Protein AF-A0A7J9RKH5-F1 (afdb_monomer_lite)

Secondary structure (DSSP, 8-state):
---HHHHHHH-SHHHH-SS-TTTT--HHHHHHHHHHHTGGGGTT-GGGHHHHHHHHTS-HHHHHHHHHHHHHHHHHHHTTPPPPHHHHHHHH-

Sequence (93 aa):
VSGTPYIKKMGDYCKDCSLHFKKSCPISDMYWNFLEENQAHFRGNHRMAMPMRTLAKRTQQAKDTAKEVTHYVRQMMTEGQTLDPKILESIKS

Foldseek 3Di:
DDALVVVVVPDDCCVPDPAHSPAQDLRNLLVLLVCVVCVVVCPPPPVCPVVSVVSVPDDPLSNVLSVVSNVVVVVCVVVVHDDDSVVSNVSVD

Radius of gyration: 13.91 Å; chains: 1; bounding box: 29×26×37 Å

Structure (mmCIF, N/CA/C/O backbone):
data_AF-A0A7J9RKH5-F1
#
_entry.id   AF-A0A7J9RKH5-F1
#
loop_
_atom_site.group_PDB
_atom_site.id
_atom_site.type_symbol
_atom_site.label_atom_id
_atom_site.label_alt_id
_atom_site.label_comp_id
_atom_site.label_asym_id
_atom_site.label_entity_id
_atom_site.label_seq_id
_atom_site.pdbx_PDB_ins_code
_atom_site.Cartn_x
_atom_site.Cartn_y
_atom_site.Cartn_z
_atom_site.occupancy
_atom_site.B_iso_or_equiv
_atom_site.auth_seq_id
_atom_site.auth_comp_id
_atom_site.auth_asym_id
_atom_site.auth_atom_id
_atom_site.pdbx_PDB_model_num
ATOM 1 N N . VAL A 1 1 ? -8.162 -4.567 -11.803 1.00 89.06 1 VAL A N 1
ATOM 2 C CA . VAL A 1 1 ? -7.642 -4.052 -10.513 1.00 89.06 1 VAL A CA 1
ATOM 3 C C . VAL A 1 1 ? -7.326 -2.568 -10.628 1.00 89.06 1 VAL A C 1
ATOM 5 O O . VAL A 1 1 ? -7.055 -2.108 -11.734 1.00 89.06 1 VAL A O 1
ATOM 8 N N . SER A 1 2 ? -7.365 -1.826 -9.523 1.00 93.81 2 SER A N 1
ATOM 9 C CA . SER A 1 2 ? -7.070 -0.388 -9.484 1.00 93.81 2 SER A CA 1
ATOM 10 C C . SER A 1 2 ? -6.370 -0.012 -8.180 1.00 93.81 2 SER A C 1
ATOM 12 O O . SER A 1 2 ? -6.593 -0.661 -7.164 1.00 93.81 2 SER A O 1
ATOM 14 N N . GLY A 1 3 ? -5.576 1.058 -8.195 1.00 95.00 3 GLY A N 1
ATOM 15 C CA . GLY A 1 3 ? -5.011 1.648 -6.978 1.00 95.00 3 GLY A CA 1
ATOM 16 C C . GLY A 1 3 ? -5.939 2.676 -6.319 1.00 95.00 3 GLY A C 1
ATOM 17 O O . GLY A 1 3 ? -6.949 3.092 -6.895 1.00 95.00 3 GLY A O 1
ATOM 18 N N . THR A 1 4 ? -5.538 3.164 -5.142 1.00 96.12 4 THR A N 1
ATOM 19 C CA . THR A 1 4 ? -6.250 4.212 -4.385 1.00 96.12 4 THR A CA 1
ATOM 20 C C . THR A 1 4 ? -6.550 5.485 -5.197 1.00 96.12 4 THR A C 1
ATOM 22 O O . THR A 1 4 ? -7.642 6.030 -5.028 1.00 96.12 4 THR A O 1
ATOM 25 N N . PRO A 1 5 ? -5.673 5.975 -6.108 1.00 95.31 5 PRO A N 1
ATOM 26 C CA . PRO A 1 5 ? -5.964 7.178 -6.894 1.00 95.31 5 PRO A CA 1
ATOM 27 C C . PRO A 1 5 ? -7.241 7.086 -7.735 1.00 95.31 5 PRO A C 1
ATOM 29 O O . PRO A 1 5 ? -7.913 8.097 -7.922 1.00 95.31 5 PRO A O 1
ATOM 32 N N . TYR A 1 6 ? -7.592 5.891 -8.221 1.00 95.75 6 TYR A N 1
ATOM 33 C CA . TYR A 1 6 ? -8.824 5.688 -8.981 1.00 95.75 6 TYR A CA 1
ATOM 34 C C . TYR A 1 6 ? -10.054 5.840 -8.081 1.00 95.75 6 TYR A C 1
ATOM 36 O O . TYR A 1 6 ? -10.935 6.632 -8.395 1.00 95.75 6 TYR A O 1
ATOM 44 N N . ILE A 1 7 ? -10.066 5.168 -6.925 1.00 95.12 7 ILE A N 1
ATOM 45 C CA . ILE A 1 7 ? -11.163 5.244 -5.945 1.00 95.12 7 ILE A CA 1
ATOM 46 C C . ILE A 1 7 ? -11.377 6.694 -5.499 1.00 95.12 7 ILE A C 1
ATOM 48 O O . ILE A 1 7 ? -12.498 7.189 -5.524 1.00 95.12 7 ILE A O 1
ATOM 52 N N . LYS A 1 8 ? -10.287 7.403 -5.182 1.00 94.88 8 LYS A N 1
ATOM 53 C CA . LYS A 1 8 ? -10.343 8.808 -4.766 1.00 94.88 8 LYS A CA 1
ATOM 54 C C . LYS A 1 8 ? -10.870 9.738 -5.866 1.00 94.88 8 LYS A C 1
ATOM 56 O O . LYS A 1 8 ? -11.501 10.742 -5.564 1.00 94.88 8 LYS A O 1
ATOM 61 N N . LYS A 1 9 ? -10.555 9.462 -7.136 1.00 95.19 9 LYS A N 1
ATOM 62 C CA . LYS A 1 9 ? -11.007 10.289 -8.266 1.00 95.19 9 LYS A CA 1
ATOM 63 C C . LYS A 1 9 ? -12.481 10.049 -8.595 1.00 95.19 9 LYS A C 1
ATOM 65 O O . LYS A 1 9 ? -13.156 10.979 -9.017 1.00 95.19 9 LYS A O 1
ATOM 70 N N . MET A 1 10 ? -12.943 8.809 -8.455 1.00 95.62 10 MET A N 1
ATOM 71 C CA . MET A 1 10 ? -14.254 8.371 -8.939 1.00 95.62 10 MET A CA 1
ATOM 72 C C . MET A 1 10 ? -15.355 8.399 -7.871 1.00 95.62 10 MET A C 1
ATOM 74 O O . MET A 1 10 ? -16.506 8.142 -8.206 1.00 95.62 10 MET A O 1
ATOM 78 N N . GLY A 1 11 ? -15.032 8.696 -6.610 1.00 91.38 11 GLY A N 1
ATOM 79 C CA . GLY A 1 11 ? -16.009 8.757 -5.525 1.00 91.38 11 GLY A CA 1
ATOM 80 C C . GLY A 1 11 ? -15.538 9.591 -4.336 1.00 91.38 11 GLY A C 1
ATOM 81 O O . GLY A 1 11 ? -14.434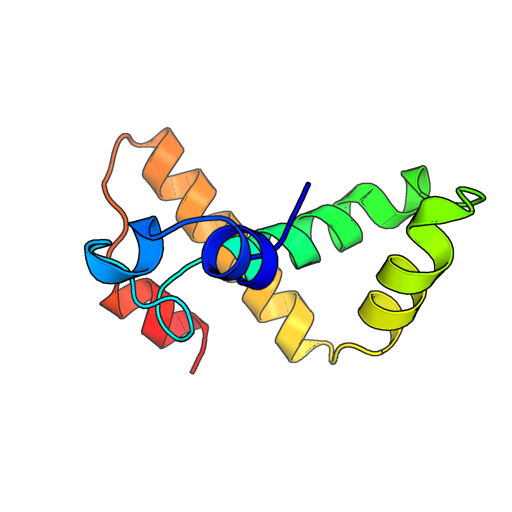 10.136 -4.323 1.00 91.38 11 GLY A O 1
ATOM 82 N N . ASP A 1 12 ? -16.390 9.679 -3.323 1.00 93.38 12 ASP A N 1
ATOM 83 C CA . ASP A 1 12 ? -16.202 10.462 -2.099 1.00 93.38 12 ASP A CA 1
ATOM 84 C C . ASP A 1 12 ? -15.900 9.613 -0.854 1.00 93.38 12 ASP A C 1
ATOM 86 O O . ASP A 1 12 ? -15.540 10.170 0.180 1.00 93.38 12 ASP A O 1
ATOM 90 N N . TYR A 1 13 ? -15.894 8.281 -0.980 1.00 93.56 13 TYR A N 1
ATOM 91 C CA . TYR A 1 13 ? -15.615 7.327 0.104 1.00 93.56 13 TYR A CA 1
ATOM 92 C C . TYR A 1 13 ? -14.339 7.611 0.902 1.00 93.56 13 TYR A C 1
ATOM 94 O O . TYR A 1 13 ? -14.268 7.318 2.089 1.00 93.56 13 TYR A O 1
ATOM 102 N N . CYS A 1 14 ? -13.303 8.175 0.272 1.00 94.19 14 CYS A N 1
ATOM 103 C CA . CYS A 1 14 ? -12.056 8.484 0.970 1.00 94.19 14 CYS A CA 1
ATOM 104 C C . CYS A 1 14 ? -12.200 9.585 2.034 1.00 94.19 14 CYS A C 1
ATOM 106 O O . CYS A 1 14 ? -11.274 9.735 2.826 1.00 94.19 14 CYS A O 1
ATOM 108 N N . LYS A 1 15 ? -13.283 10.377 2.023 1.00 91.19 15 LYS A N 1
ATOM 109 C CA . LYS A 1 15 ? -13.513 11.454 3.000 1.00 91.19 15 LYS A CA 1
ATOM 110 C C . LYS A 1 15 ? -13.906 10.902 4.369 1.00 91.19 15 LYS A C 1
ATOM 112 O O . LYS A 1 15 ? -13.338 11.337 5.362 1.00 91.19 15 LYS A O 1
ATOM 117 N N . A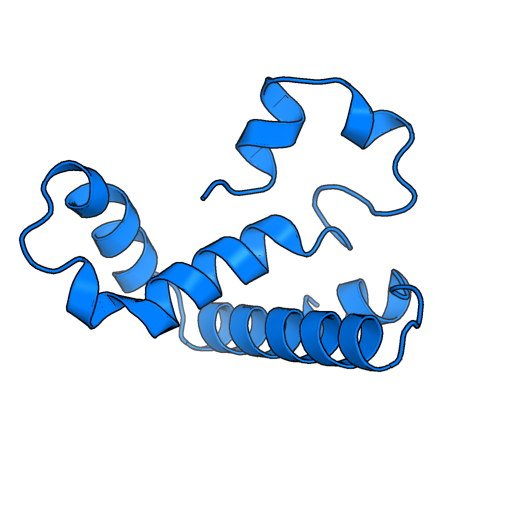SP A 1 16 ? -14.795 9.911 4.381 1.00 93.44 16 ASP A N 1
ATOM 118 C CA . ASP A 1 16 ? -15.358 9.327 5.607 1.00 93.44 16 ASP A CA 1
ATOM 119 C C . ASP A 1 16 ? -14.723 7.972 5.967 1.00 93.44 16 ASP A C 1
ATOM 121 O O . ASP A 1 16 ? -15.119 7.310 6.925 1.00 93.44 16 ASP A O 1
ATOM 125 N N . CYS A 1 17 ? -13.727 7.526 5.197 1.00 95.38 17 CYS A N 1
ATOM 126 C CA . CYS A 1 17 ? -13.011 6.287 5.476 1.00 95.38 17 CYS A CA 1
ATOM 127 C C . CYS A 1 17 ? -12.127 6.433 6.722 1.00 95.38 17 CYS A C 1
ATOM 129 O O . CYS A 1 17 ? -11.362 7.388 6.847 1.00 95.38 17 CYS A O 1
ATOM 131 N N . SER A 1 18 ? -12.147 5.420 7.590 1.00 94.44 18 SER A N 1
ATOM 132 C CA . SER A 1 18 ? -11.261 5.326 8.759 1.00 94.44 18 SER A CA 1
ATOM 133 C C . SER A 1 18 ? -9.770 5.246 8.401 1.00 94.44 18 SER A C 1
ATOM 135 O O . SER A 1 18 ? -8.917 5.498 9.250 1.00 94.44 18 SER A O 1
ATOM 137 N N . LEU A 1 19 ? -9.441 4.905 7.151 1.00 95.44 19 LEU A N 1
ATOM 138 C CA . LEU A 1 19 ? -8.076 4.823 6.640 1.00 95.44 19 LEU A CA 1
ATOM 139 C C . LEU A 1 19 ? -7.738 6.057 5.805 1.00 95.44 19 LEU A C 1
ATOM 141 O O . LEU A 1 19 ? -8.446 6.419 4.863 1.00 95.44 19 LEU A O 1
ATOM 145 N N . HIS A 1 20 ? -6.574 6.650 6.058 1.00 95.38 20 HIS A N 1
ATOM 146 C CA . HIS A 1 20 ? -6.117 7.787 5.275 1.00 95.38 20 HIS A CA 1
ATOM 147 C C . HIS A 1 20 ? -5.608 7.333 3.899 1.00 95.38 20 HIS A C 1
ATOM 149 O O . HIS A 1 20 ? -4.675 6.533 3.786 1.00 95.38 20 HIS A O 1
ATOM 155 N N . PHE A 1 21 ? -6.157 7.912 2.829 1.00 93.69 21 PHE A N 1
ATOM 156 C CA . PHE A 1 21 ? -5.902 7.514 1.436 1.00 93.69 21 PHE A CA 1
ATOM 157 C C . PHE A 1 21 ? -4.421 7.501 1.001 1.00 93.69 21 PHE A C 1
ATOM 159 O O . PHE A 1 21 ? -4.089 6.814 0.038 1.00 93.69 21 PHE A O 1
ATOM 166 N N . LYS A 1 22 ? -3.530 8.250 1.670 1.00 91.50 22 LYS A N 1
ATOM 167 C CA . LYS A 1 22 ? -2.072 8.203 1.410 1.00 91.50 22 LYS A CA 1
ATOM 168 C C . LYS A 1 22 ? -1.265 7.420 2.438 1.00 91.50 22 LYS A C 1
ATOM 170 O O . LYS A 1 22 ? -0.175 6.984 2.105 1.00 91.50 22 LYS A O 1
ATOM 175 N N . LYS A 1 23 ? -1.744 7.350 3.681 1.00 94.50 23 LYS A N 1
ATOM 176 C CA . LYS A 1 23 ? -0.939 6.869 4.809 1.00 94.50 23 LYS A CA 1
ATOM 177 C C . LYS A 1 23 ? -1.316 5.419 5.069 1.00 94.50 23 LYS A C 1
ATOM 179 O O . LYS A 1 23 ? -0.638 4.523 4.599 1.00 94.50 23 LYS A O 1
ATOM 184 N N . SER A 1 24 ? -2.493 5.186 5.627 1.00 96.75 24 SER A N 1
ATOM 185 C CA . SER A 1 24 ? -2.949 3.856 6.032 1.00 96.75 24 SER A CA 1
ATOM 186 C C . SER A 1 24 ? -3.662 3.043 4.938 1.00 96.75 24 SER A C 1
ATOM 188 O O . SER A 1 24 ? -3.660 1.824 5.008 1.00 96.75 24 SER A O 1
ATOM 190 N N . CYS A 1 25 ? -4.237 3.635 3.883 1.00 97.00 25 CYS A N 1
ATOM 191 C CA . CYS A 1 25 ? -4.995 2.868 2.873 1.00 97.00 25 CYS A CA 1
ATOM 192 C C . CYS A 1 25 ? -4.130 1.806 2.147 1.00 97.00 25 CYS A C 1
ATOM 194 O O . CYS A 1 25 ? -3.169 2.188 1.475 1.00 97.00 25 CYS A O 1
ATOM 196 N N . PRO A 1 26 ? -4.457 0.499 2.194 1.00 97.50 26 PRO A N 1
ATOM 197 C CA . PRO A 1 26 ? -3.593 -0.557 1.649 1.00 97.50 26 PRO A CA 1
ATOM 198 C C . PRO A 1 26 ? -3.731 -0.769 0.133 1.00 97.50 26 PRO A C 1
ATOM 200 O O . PRO A 1 26 ? -2.921 -1.461 -0.475 1.00 97.50 26 PRO A O 1
ATOM 203 N N . ILE A 1 27 ? -4.752 -0.188 -0.506 1.00 97.56 27 ILE A N 1
ATOM 204 C CA . ILE A 1 27 ? -5.166 -0.565 -1.869 1.00 97.56 27 ILE A CA 1
ATOM 205 C C . ILE A 1 27 ? -4.070 -0.345 -2.918 1.00 97.56 27 ILE A C 1
ATOM 207 O O . ILE A 1 27 ? -3.896 -1.178 -3.804 1.00 97.56 27 ILE A O 1
ATOM 211 N N . SER A 1 28 ? -3.326 0.761 -2.853 1.00 96.94 28 SER A N 1
ATOM 212 C CA . SER A 1 28 ? -2.249 1.009 -3.824 1.00 96.94 28 SER A CA 1
ATOM 213 C C . SER A 1 28 ? -1.095 0.020 -3.677 1.00 96.94 28 SER A C 1
ATOM 215 O O . SER A 1 28 ? -0.543 -0.415 -4.683 1.00 96.94 28 SER A O 1
ATOM 217 N N . ASP A 1 29 ? -0.761 -0.359 -2.449 1.00 98.00 29 ASP A N 1
ATOM 218 C CA . ASP A 1 29 ? 0.288 -1.332 -2.153 1.00 98.00 29 ASP A CA 1
ATOM 219 C C . ASP A 1 29 ? -0.133 -2.732 -2.611 1.00 98.00 29 ASP A C 1
ATOM 221 O O . ASP A 1 29 ? 0.584 -3.373 -3.377 1.00 98.00 29 ASP A O 1
ATOM 225 N N . MET A 1 30 ? -1.364 -3.141 -2.289 1.00 98.25 30 MET A N 1
ATOM 226 C CA . MET A 1 30 ? -1.952 -4.387 -2.791 1.00 98.25 30 MET A CA 1
ATOM 227 C C . MET A 1 30 ? -2.044 -4.423 -4.319 1.00 98.25 30 MET A C 1
ATOM 229 O O . MET A 1 30 ? -1.829 -5.471 -4.922 1.00 98.25 30 MET A O 1
ATOM 233 N N . TYR A 1 31 ? -2.329 -3.289 -4.967 1.00 98.25 31 TYR A N 1
ATOM 234 C CA . TYR A 1 31 ? -2.307 -3.181 -6.425 1.00 98.25 31 TYR A CA 1
ATOM 235 C C . TYR A 1 31 ? -0.912 -3.484 -6.985 1.00 98.25 31 TYR A C 1
ATOM 237 O O . TYR A 1 31 ? -0.799 -4.259 -7.933 1.00 98.25 31 TYR A O 1
ATOM 245 N N . TRP A 1 32 ? 0.147 -2.917 -6.403 1.00 98.12 32 TRP A N 1
ATOM 246 C CA . TRP A 1 32 ? 1.511 -3.180 -6.864 1.00 98.12 32 TRP A CA 1
ATOM 247 C C . TRP A 1 32 ? 1.952 -4.613 -6.582 1.00 98.12 32 TRP A C 1
ATOM 249 O O . TRP A 1 32 ? 2.501 -5.244 -7.481 1.00 98.12 32 TRP A O 1
ATOM 259 N N . ASN A 1 33 ? 1.657 -5.145 -5.393 1.00 98.44 33 ASN A N 1
ATOM 260 C CA . ASN A 1 33 ? 1.968 -6.535 -5.068 1.00 98.44 33 ASN A CA 1
ATOM 261 C C . ASN A 1 33 ? 1.218 -7.512 -5.983 1.00 98.44 33 ASN A C 1
ATOM 263 O O . ASN A 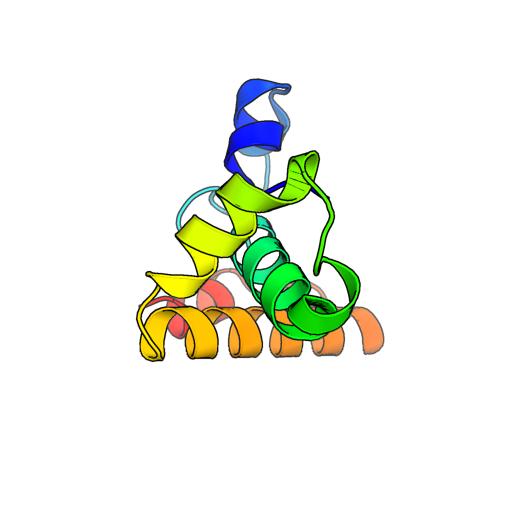1 33 ? 1.810 -8.462 -6.477 1.00 98.44 33 ASN A O 1
ATOM 267 N N . PHE A 1 34 ? -0.053 -7.244 -6.302 1.00 98.38 34 PHE A N 1
ATOM 268 C CA . PHE A 1 34 ? -0.811 -8.048 -7.262 1.00 98.38 34 PHE A CA 1
ATOM 269 C C . PHE A 1 34 ? -0.145 -8.079 -8.645 1.00 98.38 34 PHE A C 1
ATOM 271 O O . PHE A 1 34 ? -0.091 -9.136 -9.275 1.00 98.38 34 PHE A O 1
ATOM 278 N N . LEU A 1 35 ? 0.367 -6.941 -9.130 1.00 97.75 35 LEU A N 1
ATOM 279 C CA . LEU A 1 35 ? 1.077 -6.901 -10.410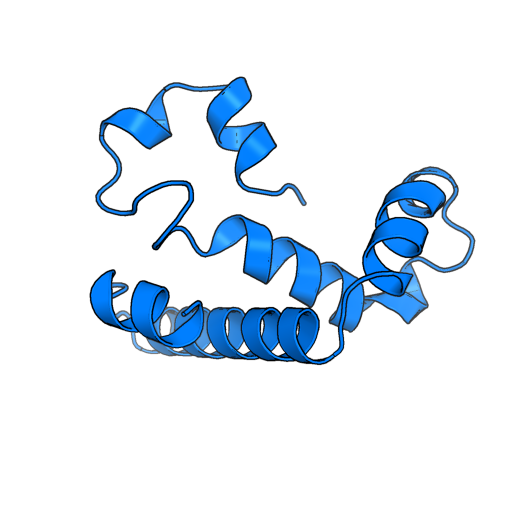 1.00 97.75 35 LEU A CA 1
ATOM 280 C C . LEU A 1 35 ? 2.417 -7.641 -10.368 1.00 97.75 35 LEU A C 1
ATOM 282 O O . LEU A 1 35 ? 2.764 -8.274 -11.362 1.00 97.75 35 LEU A O 1
ATOM 286 N N . GLU A 1 36 ? 3.143 -7.573 -9.250 1.00 97.69 36 GLU A N 1
ATOM 287 C CA . GLU A 1 36 ? 4.396 -8.313 -9.047 1.00 97.69 36 GLU A CA 1
ATOM 288 C C . GLU A 1 36 ? 4.138 -9.827 -9.010 1.00 97.69 36 GLU A C 1
ATOM 290 O O . GLU A 1 36 ? 4.719 -10.561 -9.807 1.00 97.69 36 GLU A O 1
ATOM 295 N N . GLU A 1 37 ? 3.197 -10.290 -8.177 1.00 97.69 37 GLU A N 1
ATOM 296 C CA . GLU A 1 37 ? 2.818 -11.709 -8.052 1.00 97.69 37 GLU A CA 1
ATOM 297 C C . GLU A 1 37 ? 2.378 -12.311 -9.397 1.00 97.69 37 GLU A C 1
ATOM 299 O O . GLU A 1 37 ? 2.681 -13.462 -9.700 1.00 97.69 37 GLU A O 1
ATOM 304 N N . ASN A 1 38 ? 1.690 -11.526 -10.232 1.00 97.31 38 ASN A N 1
ATOM 305 C CA . ASN A 1 38 ? 1.113 -11.993 -11.494 1.00 97.31 38 ASN A CA 1
ATOM 306 C C . ASN A 1 38 ? 1.897 -11.531 -12.734 1.00 97.31 38 ASN A C 1
ATOM 308 O O . ASN A 1 38 ? 1.403 -11.646 -13.858 1.00 97.31 38 ASN A O 1
ATOM 312 N N . GLN A 1 39 ? 3.123 -11.021 -12.569 1.00 95.88 39 GLN A N 1
ATOM 313 C CA . GLN A 1 39 ? 3.901 -10.418 -13.657 1.00 95.88 39 GLN A CA 1
ATOM 314 C C . GLN A 1 39 ? 4.060 -11.344 -14.872 1.00 95.88 39 GLN A C 1
ATOM 316 O O . GLN A 1 39 ? 4.015 -10.880 -16.015 1.00 95.88 39 GLN A O 1
ATOM 321 N N . ALA A 1 40 ? 4.235 -12.649 -14.643 1.00 95.44 40 ALA A N 1
ATOM 322 C CA . ALA A 1 40 ? 4.371 -13.636 -15.711 1.00 95.44 40 ALA A CA 1
ATOM 323 C C . ALA A 1 40 ? 3.117 -13.717 -16.601 1.00 95.44 40 ALA A C 1
ATOM 325 O O . ALA A 1 40 ? 3.245 -13.809 -17.821 1.00 95.44 40 ALA A O 1
ATOM 326 N N . HIS A 1 41 ? 1.924 -13.595 -16.013 1.00 96.06 41 HIS A N 1
ATOM 327 C CA . HIS A 1 41 ? 0.645 -13.665 -16.724 1.00 96.06 41 HIS A CA 1
ATOM 328 C C . HIS A 1 41 ? 0.345 -12.414 -17.557 1.00 96.06 41 HIS A C 1
ATOM 330 O O . HIS A 1 41 ? -0.446 -12.467 -18.494 1.00 96.06 41 HIS A O 1
ATOM 336 N N . PHE A 1 42 ? 0.983 -11.282 -17.248 1.00 95.06 42 PHE A N 1
ATOM 337 C CA . PHE A 1 42 ? 0.797 -10.032 -17.991 1.00 95.06 42 PHE A CA 1
ATOM 338 C C . PHE A 1 42 ? 1.758 -9.860 -19.171 1.00 95.06 42 PHE A C 1
ATOM 340 O O . PHE A 1 42 ? 1.672 -8.858 -19.889 1.00 95.06 42 PHE A O 1
ATOM 347 N N . ARG A 1 43 ? 2.659 -10.820 -19.410 1.00 91.69 43 ARG A N 1
ATOM 348 C CA . ARG A 1 43 ? 3.568 -10.788 -20.563 1.00 91.69 43 ARG A CA 1
ATOM 349 C C . ARG A 1 43 ? 2.765 -10.779 -21.869 1.00 91.69 43 ARG A C 1
ATOM 351 O O . ARG A 1 43 ? 1.845 -11.564 -22.050 1.00 91.69 43 ARG A O 1
ATOM 358 N N . GLY A 1 44 ? 3.101 -9.855 -22.769 1.00 91.81 44 GLY A N 1
ATOM 359 C CA . GLY A 1 44 ? 2.418 -9.685 -24.059 1.00 91.81 44 GLY A CA 1
ATOM 360 C C . GLY A 1 44 ? 1.099 -8.900 -24.009 1.00 91.81 44 GLY A C 1
ATOM 361 O O . GLY A 1 44 ? 0.602 -8.491 -25.056 1.00 91.81 44 GLY A O 1
ATOM 362 N N . ASN A 1 45 ? 0.548 -8.600 -22.827 1.00 96.06 45 ASN A N 1
ATOM 363 C CA . ASN A 1 45 ? -0.674 -7.804 -22.722 1.00 96.06 45 ASN A CA 1
ATOM 364 C C . ASN A 1 45 ? -0.380 -6.307 -22.930 1.00 96.06 45 ASN A C 1
ATOM 366 O O . ASN A 1 45 ? 0.135 -5.625 -22.040 1.00 96.06 45 ASN A O 1
ATOM 370 N N . HIS A 1 46 ? -0.768 -5.776 -24.093 1.00 95.88 46 HIS A N 1
ATOM 371 C CA . HIS A 1 46 ? -0.556 -4.373 -24.469 1.00 95.88 46 HIS A CA 1
ATOM 372 C C . HIS A 1 46 ? -1.128 -3.371 -23.459 1.00 95.88 46 HIS A C 1
ATOM 374 O O . HIS A 1 46 ? -0.477 -2.379 -23.133 1.00 95.88 46 HIS A O 1
ATOM 380 N N . ARG A 1 47 ? -2.311 -3.645 -22.893 1.00 96.38 47 ARG A N 1
ATOM 381 C CA . ARG A 1 47 ? -2.935 -2.768 -21.890 1.00 96.38 47 ARG A CA 1
ATOM 382 C C . ARG A 1 47 ? -2.109 -2.688 -20.605 1.00 96.38 47 ARG A C 1
ATOM 384 O O . ARG A 1 47 ? -2.124 -1.664 -19.924 1.00 96.38 47 ARG A O 1
ATOM 391 N N . MET A 1 48 ? -1.383 -3.755 -20.286 1.00 97.19 48 MET A N 1
ATOM 392 C CA . MET A 1 48 ? -0.560 -3.853 -19.082 1.00 97.19 48 MET A CA 1
ATOM 393 C C . MET A 1 48 ? 0.867 -3.339 -19.280 1.00 97.19 48 MET A C 1
ATOM 395 O O . MET A 1 48 ? 1.559 -3.120 -18.289 1.00 97.19 48 MET A O 1
ATOM 399 N N . ALA A 1 49 ? 1.304 -3.062 -20.512 1.00 96.25 49 ALA A N 1
ATOM 400 C CA . ALA A 1 49 ? 2.677 -2.642 -20.804 1.00 96.25 49 ALA A CA 1
ATOM 401 C C . ALA A 1 49 ? 3.142 -1.449 -19.946 1.00 96.25 49 ALA A C 1
ATOM 403 O O . ALA A 1 49 ? 4.225 -1.476 -19.359 1.00 96.25 49 ALA A O 1
ATOM 404 N N . MET A 1 50 ? 2.302 -0.418 -19.820 1.00 96.00 50 MET A N 1
ATOM 405 C CA . MET A 1 50 ? 2.611 0.776 -19.029 1.00 96.00 50 MET A CA 1
ATOM 406 C C . MET A 1 50 ? 2.675 0.494 -17.515 1.00 96.00 50 MET A C 1
ATOM 408 O O . MET A 1 50 ? 3.706 0.812 -16.916 1.00 96.00 50 MET A O 1
ATOM 412 N N . PRO A 1 51 ? 1.655 -0.123 -16.879 1.00 96.25 51 PRO A N 1
ATOM 413 C CA . PRO A 1 51 ? 1.745 -0.570 -15.488 1.00 96.25 51 PRO A CA 1
ATOM 414 C C . PRO A 1 51 ? 2.974 -1.431 -15.183 1.00 96.25 51 PRO A C 1
ATOM 416 O O . PRO A 1 51 ? 3.665 -1.163 -14.201 1.00 96.25 51 PRO A O 1
ATOM 419 N N . MET A 1 52 ? 3.292 -2.407 -16.040 1.00 97.00 52 MET A N 1
ATOM 420 C CA . MET A 1 52 ? 4.432 -3.308 -15.834 1.00 97.00 52 MET A CA 1
ATOM 421 C C . MET A 1 52 ? 5.773 -2.578 -15.947 1.00 97.00 52 MET A C 1
ATOM 423 O O . MET A 1 52 ? 6.685 -2.832 -15.162 1.00 97.00 52 MET A O 1
ATOM 427 N N . ARG A 1 53 ? 5.892 -1.609 -16.863 1.00 96.62 53 ARG A N 1
ATOM 428 C CA . ARG A 1 53 ? 7.083 -0.754 -16.953 1.00 96.62 53 ARG A CA 1
ATOM 429 C C . ARG A 1 53 ? 7.256 0.125 -15.716 1.00 96.62 53 ARG A C 1
ATOM 431 O O . ARG A 1 53 ? 8.381 0.360 -15.290 1.00 96.62 53 ARG A O 1
ATOM 438 N N . THR A 1 54 ? 6.161 0.625 -15.148 1.00 97.00 54 THR A N 1
ATOM 439 C CA . THR A 1 54 ? 6.206 1.400 -13.901 1.00 97.00 54 THR A CA 1
ATOM 440 C C . THR A 1 54 ? 6.592 0.516 -12.719 1.00 97.00 54 THR A C 1
ATOM 442 O O . THR A 1 54 ? 7.433 0.923 -11.923 1.00 97.00 54 THR A O 1
ATOM 445 N N . LEU A 1 55 ? 6.048 -0.702 -12.636 1.00 96.81 55 LEU A N 1
ATOM 446 C CA . LEU A 1 55 ? 6.422 -1.691 -11.624 1.00 96.81 55 LEU A CA 1
ATOM 447 C C . LEU A 1 55 ? 7.925 -2.007 -11.670 1.00 96.81 55 LEU A C 1
ATOM 449 O O . LEU A 1 55 ? 8.581 -1.991 -10.634 1.00 96.81 55 LEU A O 1
ATOM 453 N N . ALA A 1 56 ? 8.486 -2.202 -12.868 1.00 96.50 56 ALA A N 1
ATOM 454 C CA . ALA A 1 56 ? 9.910 -2.488 -13.058 1.00 96.50 56 ALA A CA 1
ATOM 455 C C . ALA A 1 56 ? 10.851 -1.370 -12.564 1.00 96.50 56 ALA A C 1
ATOM 457 O O . ALA A 1 56 ? 12.015 -1.634 -12.289 1.00 96.50 56 ALA A O 1
ATOM 458 N N . LYS A 1 57 ? 10.358 -0.130 -12.446 1.00 97.94 57 LYS A N 1
ATOM 459 C CA . LYS A 1 57 ? 11.125 1.021 -11.938 1.00 97.94 57 LYS A CA 1
ATOM 460 C C . LYS A 1 57 ? 11.004 1.220 -10.425 1.00 97.94 57 LYS A C 1
ATOM 462 O O . LYS A 1 57 ? 11.674 2.098 -9.886 1.00 97.94 57 LYS A O 1
ATOM 467 N N . ARG A 1 58 ? 10.124 0.480 -9.741 1.00 97.62 58 ARG A N 1
ATOM 468 C CA . ARG A 1 58 ? 9.980 0.584 -8.283 1.00 97.62 58 ARG A CA 1
ATOM 469 C C . ARG A 1 58 ? 11.211 -0.008 -7.600 1.00 97.62 58 ARG A C 1
ATOM 471 O O . ARG A 1 58 ? 11.752 -1.011 -8.059 1.00 97.62 58 ARG A O 1
ATOM 478 N N . THR A 1 59 ? 11.633 0.612 -6.501 1.00 98.25 59 THR A N 1
ATOM 479 C CA . THR A 1 59 ? 12.739 0.112 -5.677 1.00 98.25 5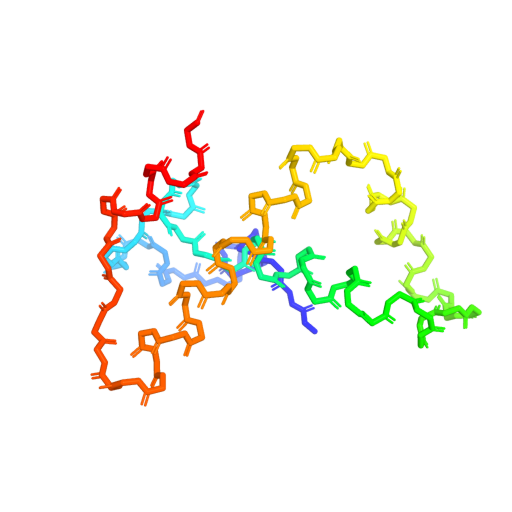9 THR A CA 1
ATOM 480 C C . THR A 1 59 ? 12.363 -1.214 -5.023 1.00 98.25 59 THR A C 1
ATOM 482 O O . THR A 1 59 ? 11.180 -1.488 -4.816 1.00 98.25 59 THR A O 1
ATOM 485 N N . GLN A 1 60 ? 13.367 -2.017 -4.662 1.00 97.56 60 GLN A N 1
ATOM 486 C CA . GLN A 1 60 ? 13.134 -3.272 -3.946 1.00 97.56 60 GLN A CA 1
ATOM 487 C C . GLN A 1 60 ? 12.380 -3.024 -2.633 1.00 97.56 60 GLN A C 1
ATOM 489 O O . GLN A 1 60 ? 11.340 -3.632 -2.416 1.00 97.56 60 GLN A O 1
ATOM 494 N N . GLN A 1 61 ? 12.792 -2.013 -1.860 1.00 97.62 61 GLN A N 1
ATOM 495 C CA . GLN A 1 61 ? 12.084 -1.580 -0.651 1.00 97.62 61 GLN A CA 1
ATOM 496 C C . GLN A 1 61 ? 10.593 -1.306 -0.913 1.00 97.62 61 GLN A C 1
ATOM 498 O O . GLN A 1 61 ? 9.734 -1.807 -0.202 1.00 97.62 61 GLN A O 1
ATOM 503 N N . ALA A 1 62 ? 10.253 -0.578 -1.983 1.00 97.75 62 ALA A N 1
ATOM 504 C CA . ALA A 1 62 ? 8.861 -0.265 -2.307 1.00 97.75 62 ALA A CA 1
ATOM 505 C C . ALA A 1 62 ? 8.042 -1.476 -2.793 1.00 97.75 62 ALA A C 1
ATOM 507 O O . ALA A 1 62 ? 6.810 -1.387 -2.853 1.00 97.75 62 ALA A O 1
ATOM 508 N N . LYS A 1 63 ? 8.701 -2.564 -3.208 1.00 98.12 63 LYS A N 1
ATOM 509 C CA . LYS A 1 63 ? 8.068 -3.855 -3.508 1.00 98.12 63 LYS A CA 1
ATOM 510 C C . LYS A 1 63 ? 7.899 -4.687 -2.239 1.00 98.12 63 LYS A C 1
ATOM 512 O O . LYS A 1 63 ? 6.831 -5.258 -2.045 1.00 98.12 63 LYS A O 1
ATOM 517 N N . ASP A 1 64 ? 8.899 -4.688 -1.362 1.00 98.25 64 ASP A N 1
ATOM 518 C CA . ASP A 1 64 ? 8.865 -5.399 -0.083 1.00 98.25 64 ASP A CA 1
ATOM 519 C C . ASP A 1 64 ? 7.776 -4.828 0.832 1.00 98.25 64 ASP A C 1
ATOM 521 O O . ASP A 1 64 ? 6.927 -5.584 1.299 1.00 98.25 64 ASP A O 1
ATOM 525 N N . THR A 1 65 ? 7.682 -3.498 0.956 1.00 98.31 65 THR A N 1
ATOM 526 C CA . THR A 1 65 ? 6.571 -2.827 1.653 1.00 98.31 65 THR A CA 1
ATOM 527 C C . THR A 1 65 ? 5.216 -3.238 1.072 1.00 98.31 65 THR A C 1
ATOM 529 O O . THR A 1 65 ? 4.281 -3.541 1.808 1.00 98.31 65 THR A O 1
ATOM 532 N N . ALA A 1 66 ? 5.084 -3.290 -0.259 1.00 98.25 66 ALA A N 1
ATOM 533 C CA . ALA A 1 66 ? 3.825 -3.671 -0.898 1.00 98.25 66 ALA A CA 1
ATOM 534 C C . ALA A 1 66 ? 3.424 -5.123 -0.583 1.00 98.25 66 ALA A C 1
ATOM 536 O O . ALA A 1 66 ? 2.243 -5.421 -0.361 1.00 98.25 66 ALA A O 1
ATOM 537 N N . LYS A 1 67 ? 4.412 -6.019 -0.532 1.00 98.56 67 LYS A N 1
ATOM 538 C CA . LYS A 1 67 ? 4.241 -7.416 -0.139 1.00 98.56 67 LYS A CA 1
ATOM 539 C C . LYS A 1 67 ? 3.849 -7.542 1.332 1.00 98.56 67 LYS A C 1
ATOM 541 O O . LYS A 1 67 ? 2.897 -8.258 1.633 1.00 98.56 67 LYS A O 1
ATOM 546 N N . GLU A 1 68 ? 4.520 -6.818 2.223 1.00 98.50 68 GLU A N 1
ATOM 547 C CA . GLU A 1 68 ? 4.245 -6.818 3.663 1.00 98.50 68 GLU A CA 1
ATOM 548 C C . GLU A 1 68 ? 2.842 -6.283 3.977 1.00 98.50 68 GLU A C 1
ATOM 550 O O . GLU A 1 68 ? 2.065 -6.956 4.654 1.00 98.50 68 GLU A O 1
ATOM 555 N N . VAL A 1 69 ? 2.453 -5.146 3.383 1.00 98.44 69 VAL A N 1
ATOM 556 C CA . VAL A 1 69 ? 1.084 -4.611 3.486 1.00 98.44 69 VAL A CA 1
ATOM 557 C C . VAL A 1 69 ? 0.060 -5.646 3.022 1.00 98.44 69 VAL A C 1
ATOM 559 O O . VAL A 1 69 ? -0.958 -5.855 3.681 1.00 98.44 69 VAL A O 1
ATOM 562 N N . THR A 1 70 ? 0.312 -6.315 1.893 1.00 98.38 70 THR A N 1
ATOM 563 C CA . THR A 1 70 ? -0.622 -7.321 1.369 1.00 98.38 70 THR A CA 1
ATOM 564 C C . THR A 1 70 ? -0.724 -8.533 2.289 1.00 98.38 70 THR A C 1
ATOM 566 O O . THR A 1 70 ? -1.823 -9.049 2.488 1.00 98.38 70 THR A O 1
ATOM 569 N N . HIS A 1 71 ? 0.396 -8.985 2.853 1.00 98.38 71 HIS A N 1
ATOM 570 C CA . HIS A 1 71 ? 0.420 -10.095 3.798 1.00 98.38 71 HIS A CA 1
ATOM 571 C C . HIS A 1 71 ? -0.387 -9.769 5.058 1.00 98.38 71 HIS A C 1
ATOM 573 O O . HIS A 1 71 ? -1.294 -10.527 5.395 1.00 98.38 71 HIS A O 1
ATOM 579 N N . TYR A 1 72 ? -0.141 -8.604 5.666 1.00 98.25 72 TYR A N 1
ATOM 580 C CA . TYR A 1 72 ? -0.887 -8.127 6.830 1.00 98.25 72 TYR A CA 1
ATOM 581 C C . TYR A 1 72 ? -2.397 -8.077 6.559 1.00 98.25 72 TYR A C 1
ATOM 583 O O . TYR A 1 72 ? -3.187 -8.645 7.309 1.00 98.25 72 TYR A O 1
ATOM 591 N N . VAL A 1 73 ? -2.815 -7.462 5.445 1.00 98.00 73 VAL A N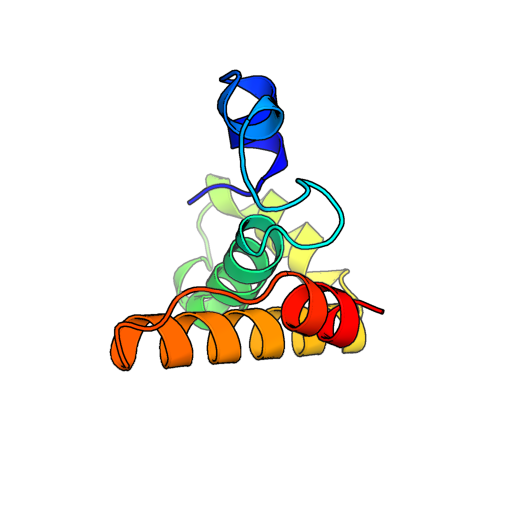 1
ATOM 592 C CA . VAL A 1 73 ? -4.242 -7.364 5.101 1.00 98.00 73 VAL A CA 1
ATOM 593 C C . VAL A 1 73 ? -4.862 -8.746 4.891 1.00 98.00 73 VAL A C 1
ATOM 595 O O . VAL A 1 73 ? -5.938 -9.013 5.421 1.00 98.00 73 VAL A O 1
ATOM 598 N N . ARG A 1 74 ? -4.194 -9.641 4.149 1.00 97.81 74 ARG A N 1
ATOM 599 C CA . ARG A 1 74 ? -4.681 -11.014 3.930 1.00 97.81 74 ARG A CA 1
ATOM 600 C C . ARG A 1 74 ? -4.819 -11.771 5.252 1.00 97.81 74 ARG A C 1
ATOM 602 O O . ARG A 1 74 ? -5.819 -12.463 5.427 1.00 97.81 74 ARG A O 1
ATOM 609 N N . GLN A 1 75 ? -3.867 -11.620 6.171 1.00 98.06 75 GLN A N 1
ATOM 610 C CA . GLN A 1 75 ? -3.909 -12.253 7.487 1.00 98.06 75 GLN A CA 1
ATOM 611 C C . GLN A 1 75 ? -5.106 -11.757 8.308 1.00 98.06 75 GLN A C 1
ATOM 613 O O . GLN A 1 75 ? -5.954 -12.562 8.684 1.00 98.06 75 GLN A O 1
ATOM 618 N N . MET A 1 76 ? -5.239 -10.441 8.501 1.00 97.69 76 MET A N 1
ATOM 619 C CA . MET A 1 76 ? -6.341 -9.860 9.280 1.00 97.69 76 MET A CA 1
ATOM 620 C C . MET A 1 76 ? -7.708 -10.239 8.708 1.00 97.69 76 MET A C 1
ATOM 622 O O . MET A 1 76 ? -8.599 -10.641 9.449 1.00 97.69 76 MET A O 1
ATOM 626 N N . MET A 1 77 ? -7.867 -10.190 7.381 1.00 95.94 77 MET A N 1
ATOM 627 C CA . MET A 1 77 ? -9.120 -10.587 6.733 1.00 95.94 77 MET A CA 1
ATOM 628 C C . MET A 1 77 ? -9.420 -12.082 6.890 1.00 95.94 77 MET A C 1
ATOM 630 O O . MET A 1 77 ? -10.584 -12.447 7.037 1.00 95.94 77 MET A O 1
ATOM 634 N N . THR A 1 78 ? -8.397 -12.942 6.874 1.00 97.62 78 THR A N 1
ATOM 635 C CA . THR A 1 78 ? -8.562 -14.391 7.092 1.00 97.62 78 THR A CA 1
ATOM 636 C C . THR A 1 78 ? -8.980 -14.689 8.532 1.00 97.62 78 THR A C 1
ATOM 638 O O . THR A 1 78 ? -9.806 -15.564 8.765 1.00 97.62 78 THR A O 1
ATOM 641 N N . GLU A 1 79 ? -8.456 -13.928 9.491 1.00 97.25 79 GLU A N 1
ATOM 642 C CA . GLU A 1 79 ? -8.791 -14.035 10.914 1.00 97.25 79 GLU A CA 1
ATOM 643 C C . GLU A 1 79 ? -10.107 -13.314 11.281 1.00 97.25 79 GLU A C 1
ATOM 645 O O . GLU A 1 79 ? -10.530 -13.355 12.435 1.00 97.25 79 GLU A O 1
ATOM 650 N N . GLY A 1 80 ? -10.768 -12.648 10.323 1.00 96.69 80 GLY A N 1
ATOM 651 C CA . GLY A 1 80 ? -11.988 -11.868 10.562 1.00 96.69 80 GLY A CA 1
ATOM 652 C C . GLY A 1 80 ? -11.762 -10.588 11.378 1.00 96.69 80 GLY A C 1
ATOM 653 O O . GLY A 1 80 ? -12.707 -10.039 11.942 1.00 96.69 80 GLY A O 1
ATOM 654 N N . GLN A 1 81 ? -10.519 -10.117 11.456 1.00 96.12 81 GLN A N 1
ATOM 655 C CA . GLN A 1 81 ? -10.118 -8.935 12.208 1.00 96.12 81 GLN A CA 1
ATOM 656 C C . GLN A 1 81 ? -10.166 -7.662 11.355 1.00 96.12 81 GLN A C 1
ATOM 658 O O . GLN A 1 81 ? -10.091 -7.679 10.124 1.00 96.12 81 GLN A O 1
ATOM 663 N N . THR A 1 82 ? -10.274 -6.521 12.032 1.00 95.00 82 THR A N 1
ATOM 664 C CA . THR A 1 82 ? -10.209 -5.198 11.406 1.00 95.00 82 THR A CA 1
ATOM 665 C C . THR A 1 82 ? -8.768 -4.752 11.193 1.00 95.00 82 THR A C 1
ATOM 667 O O . THR A 1 82 ? -7.882 -5.086 11.973 1.00 95.00 82 THR A O 1
ATOM 670 N N . LEU A 1 83 ? -8.542 -3.919 10.179 1.00 96.19 83 LEU A N 1
ATOM 671 C CA . LEU A 1 83 ? -7.232 -3.323 9.929 1.00 96.19 83 LEU A CA 1
ATOM 672 C C . LEU A 1 83 ? -6.927 -2.212 10.942 1.00 96.19 83 LEU A C 1
ATOM 674 O O . LEU A 1 83 ? -7.741 -1.304 11.115 1.00 96.19 83 LEU A O 1
ATOM 678 N N . ASP A 1 84 ? -5.736 -2.241 11.538 1.00 96.00 84 ASP A N 1
ATOM 679 C CA . ASP A 1 84 ? -5.224 -1.157 12.377 1.00 96.00 84 ASP A CA 1
ATOM 680 C C . ASP A 1 84 ? -4.484 -0.119 11.504 1.00 96.00 84 ASP A C 1
ATOM 682 O O . ASP A 1 84 ? -3.453 -0.439 10.893 1.00 96.00 84 ASP A O 1
ATOM 686 N N . PRO A 1 85 ? -4.961 1.143 11.442 1.00 95.94 85 PRO A N 1
ATOM 687 C CA . PRO A 1 85 ? -4.288 2.205 10.704 1.00 95.94 85 PRO A CA 1
ATOM 688 C C . PRO A 1 85 ? -2.837 2.432 11.149 1.00 95.94 85 PRO A C 1
ATOM 690 O O . PRO A 1 85 ? -1.997 2.746 10.309 1.00 95.94 85 PRO A O 1
ATOM 693 N N . LYS A 1 86 ? -2.518 2.261 12.439 1.00 96.06 86 LYS A N 1
ATOM 694 C CA . LYS A 1 86 ? -1.168 2.498 12.974 1.00 96.06 86 LYS A CA 1
ATOM 695 C C . LYS A 1 86 ? -0.175 1.458 12.481 1.00 96.06 86 LYS A C 1
ATOM 697 O O . LYS A 1 86 ? 0.946 1.814 12.130 1.00 96.06 86 LYS A O 1
ATOM 702 N N . ILE A 1 87 ? -0.594 0.195 12.403 1.00 96.75 87 ILE A N 1
ATOM 703 C CA . ILE A 1 87 ? 0.236 -0.882 11.850 1.00 96.75 87 ILE A CA 1
ATOM 704 C C . ILE A 1 87 ? 0.500 -0.612 10.366 1.00 96.75 87 ILE A C 1
ATOM 706 O O . ILE A 1 87 ? 1.646 -0.644 9.924 1.00 96.75 87 ILE A O 1
ATOM 710 N N . LEU A 1 88 ? -0.539 -0.250 9.606 1.00 96.94 88 LEU A N 1
ATOM 711 C CA . LEU A 1 88 ? -0.402 0.087 8.186 1.00 96.94 88 LEU A CA 1
ATOM 712 C C . LEU A 1 88 ? 0.523 1.284 7.944 1.00 96.94 88 LEU A C 1
ATOM 714 O O . LEU A 1 88 ? 1.259 1.295 6.962 1.00 96.94 88 LEU A O 1
ATOM 718 N N . GLU A 1 89 ? 0.492 2.288 8.816 1.00 96.31 89 GLU A N 1
ATOM 719 C CA . GLU A 1 89 ? 1.400 3.435 8.744 1.00 96.31 89 GLU A CA 1
ATOM 720 C C . GLU A 1 89 ? 2.833 3.059 9.138 1.00 96.31 89 GLU A C 1
ATOM 722 O O . GLU A 1 89 ? 3.770 3.521 8.489 1.00 96.31 89 GLU A O 1
ATOM 727 N N . SER A 1 90 ? 3.007 2.166 10.116 1.00 96.62 90 SER A N 1
ATOM 728 C CA . SER A 1 90 ? 4.320 1.656 10.525 1.00 96.62 90 SER A CA 1
ATOM 729 C C . SER A 1 90 ? 5.017 0.866 9.417 1.00 96.62 90 SER A C 1
ATOM 731 O O . SER A 1 90 ? 6.213 1.040 9.233 1.00 96.62 90 SER A O 1
ATOM 733 N N . ILE A 1 91 ? 4.292 0.030 8.666 1.00 95.81 91 ILE A N 1
ATOM 734 C CA . ILE A 1 91 ? 4.868 -0.767 7.562 1.00 95.81 91 ILE A CA 1
ATOM 735 C C . ILE A 1 91 ? 5.348 0.133 6.406 1.00 95.81 91 ILE A C 1
ATOM 737 O O . ILE A 1 91 ? 6.256 -0.215 5.655 1.00 95.81 91 ILE A O 1
ATOM 741 N N . LYS A 1 92 ? 4.705 1.291 6.224 1.00 91.88 92 LYS A N 1
ATOM 742 C CA . LYS A 1 92 ? 4.946 2.202 5.092 1.00 91.88 92 LYS A CA 1
ATOM 743 C C . LYS A 1 92 ? 5.916 3.343 5.395 1.00 91.88 92 LYS A C 1
ATOM 745 O O . LYS A 1 92 ? 6.182 4.137 4.489 1.00 91.88 92 LYS A O 1
ATOM 750 N N . SER A 1 93 ? 6.341 3.471 6.649 1.00 83.56 93 SER A N 1
ATOM 751 C CA . SER A 1 93 ? 7.314 4.473 7.102 1.00 83.56 93 SER A CA 1
ATOM 752 C C . SER A 1 93 ? 8.730 4.050 6.726 1.00 83.56 93 SER A C 1
ATOM 754 O O . SER A 1 93 ? 9.500 4.947 6.320 1.00 83.56 93 SER A O 1
#

pLDDT: mean 96.08, std 2.35, range [83.56, 98.56]